Protein AF-A0A2S6QDC6-F1 (afdb_monomer_lite)

Secondary structure (DSSP, 8-state):
-PPPPHHHHHHHHHHHHHHHHTTPPPP-GGG-------PPPTT--HHHHHHHHHHHHHHTT----GGG-TT-----

Structure (mmCIF, N/CA/C/O backbone):
data_AF-A0A2S6QDC6-F1
#
_entry.id   AF-A0A2S6QDC6-F1
#
loop_
_atom_site.group_PDB
_atom_site.id
_atom_site.type_symbol
_atom_site.label_atom_id
_atom_site.label_alt_id
_atom_site.label_comp_id
_atom_site.label_asym_id
_atom_site.label_entity_id
_atom_site.label_seq_id
_atom_site.pdbx_PDB_ins_code
_atom_site.Cartn_x
_atom_site.Cartn_y
_atom_site.Cartn_z
_atom_site.occupancy
_atom_site.B_iso_or_equiv
_atom_site.auth_seq_id
_atom_site.auth_comp_id
_atom_site.auth_asym_id
_atom_site.auth_atom_id
_atom_site.pdbx_PDB_model_num
ATOM 1 N N . MET A 1 1 ? -3.090 -15.028 -14.825 1.00 53.97 1 MET A N 1
ATOM 2 C CA . MET A 1 1 ? -2.724 -13.822 -14.054 1.00 53.97 1 MET A CA 1
ATOM 3 C C . MET A 1 1 ? -3.737 -13.694 -12.936 1.00 53.97 1 MET A C 1
ATOM 5 O O . MET A 1 1 ? -4.923 -13.711 -13.235 1.00 53.97 1 MET A O 1
ATOM 9 N N . THR A 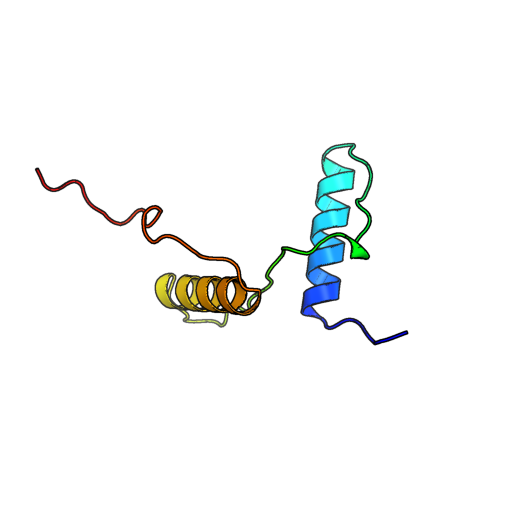1 2 ? -3.303 -13.668 -11.680 1.00 69.44 2 THR A N 1
ATOM 10 C CA . THR A 1 2 ? -4.205 -13.439 -10.542 1.00 69.44 2 THR A CA 1
ATOM 11 C C . THR A 1 2 ? -4.738 -12.011 -10.626 1.00 69.44 2 THR A C 1
ATOM 13 O O . THR A 1 2 ? -3.954 -11.088 -10.850 1.00 69.44 2 THR A O 1
ATOM 16 N N . GLU A 1 3 ? -6.051 -11.813 -10.498 1.00 82.50 3 GLU A N 1
ATOM 17 C CA . GLU A 1 3 ? -6.609 -10.459 -10.504 1.00 82.50 3 GLU A CA 1
ATOM 18 C C . GLU A 1 3 ? -6.071 -9.637 -9.326 1.00 82.50 3 GLU A C 1
ATOM 20 O O . GLU A 1 3 ? -6.002 -10.108 -8.190 1.00 82.50 3 GLU A O 1
ATOM 25 N N . LYS A 1 4 ? -5.693 -8.383 -9.600 1.00 81.88 4 LYS A N 1
ATOM 26 C CA . LYS A 1 4 ? -5.230 -7.447 -8.571 1.00 81.88 4 LYS A CA 1
ATOM 27 C C . LYS A 1 4 ? -6.421 -6.888 -7.796 1.00 81.88 4 LYS A C 1
ATOM 29 O O . LYS A 1 4 ? -7.370 -6.362 -8.387 1.00 81.88 4 LYS A O 1
ATOM 34 N N . THR A 1 5 ? -6.331 -6.909 -6.468 1.00 87.06 5 THR A N 1
ATOM 35 C CA . THR A 1 5 ? -7.325 -6.264 -5.598 1.00 87.06 5 THR A CA 1
ATOM 36 C C . THR A 1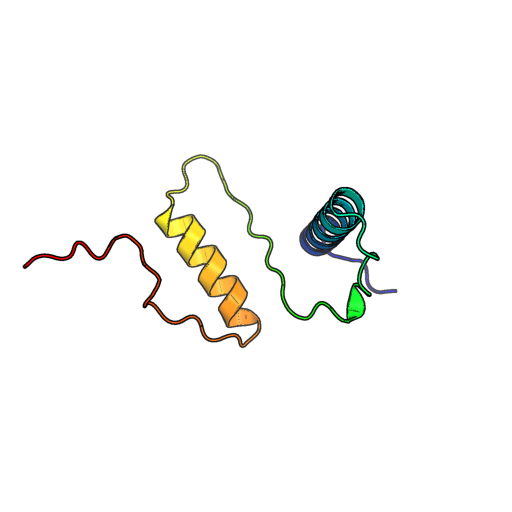 5 ? -7.437 -4.762 -5.916 1.00 87.06 5 THR A C 1
ATOM 38 O O . THR A 1 5 ? -6.473 -4.157 -6.404 1.00 87.06 5 THR A O 1
ATOM 41 N N . PRO A 1 6 ? -8.589 -4.112 -5.663 1.00 88.56 6 PRO A N 1
ATOM 42 C CA . PRO A 1 6 ? -8.725 -2.660 -5.822 1.00 88.56 6 PRO A CA 1
ATOM 43 C C . PRO A 1 6 ? -7.649 -1.863 -5.067 1.00 88.56 6 PRO A C 1
ATOM 45 O O . PRO A 1 6 ? -7.090 -0.912 -5.607 1.00 88.56 6 PRO A O 1
ATOM 48 N N . GLN A 1 7 ? -7.304 -2.296 -3.853 1.00 85.38 7 GLN A N 1
ATOM 49 C CA . GLN A 1 7 ? -6.259 -1.708 -3.015 1.00 85.38 7 GLN A CA 1
ATOM 50 C C . GLN A 1 7 ? -4.894 -1.784 -3.696 1.00 85.38 7 GLN A C 1
ATOM 52 O O . GLN A 1 7 ? -4.165 -0.795 -3.733 1.00 85.38 7 GLN A O 1
ATOM 57 N N . ARG A 1 8 ? -4.569 -2.938 -4.294 1.00 86.31 8 ARG A N 1
ATOM 58 C CA . ARG A 1 8 ? -3.311 -3.113 -5.016 1.00 86.31 8 ARG A CA 1
ATOM 59 C C . ARG A 1 8 ? -3.248 -2.237 -6.265 1.00 86.31 8 ARG A C 1
ATOM 61 O O . ARG A 1 8 ? -2.223 -1.609 -6.503 1.00 86.31 8 ARG A O 1
ATOM 68 N N . ARG A 1 9 ? -4.346 -2.137 -7.022 1.00 89.62 9 ARG A N 1
ATOM 69 C CA . ARG A 1 9 ? -4.436 -1.235 -8.185 1.00 89.62 9 ARG A CA 1
ATOM 70 C C . ARG A 1 9 ? -4.229 0.228 -7.792 1.00 89.62 9 ARG A C 1
ATOM 72 O O . ARG A 1 9 ? -3.505 0.939 -8.482 1.00 89.62 9 ARG A O 1
ATOM 79 N N . LEU A 1 10 ? -4.826 0.663 -6.680 1.00 90.12 10 LEU A N 1
ATOM 80 C CA . LEU A 1 10 ? -4.651 2.026 -6.177 1.00 90.12 10 LEU A CA 1
ATOM 81 C C . LEU A 1 10 ? -3.206 2.290 -5.735 1.00 90.12 10 LEU A C 1
ATOM 83 O O . LEU A 1 10 ? -2.644 3.314 -6.114 1.00 90.12 10 LEU A O 1
ATOM 87 N N . LEU A 1 11 ? -2.596 1.369 -4.982 1.00 89.06 11 LEU A N 1
ATOM 88 C CA . LEU A 1 11 ? -1.203 1.492 -4.546 1.00 89.06 11 LEU A CA 1
ATOM 89 C C . LEU A 1 11 ? -0.259 1.666 -5.742 1.00 89.06 11 LEU A C 1
ATOM 91 O O . LEU A 1 11 ? 0.532 2.605 -5.768 1.00 89.06 11 LEU A O 1
ATOM 95 N N . GLU A 1 12 ? -0.373 0.794 -6.745 1.00 91.06 12 GLU A N 1
ATOM 96 C CA . GLU A 1 12 ? 0.466 0.863 -7.943 1.00 91.06 12 GLU A CA 1
ATOM 97 C C . GLU A 1 12 ? 0.269 2.188 -8.690 1.00 91.06 12 GLU A C 1
ATOM 99 O O . GLU A 1 12 ? 1.251 2.840 -9.037 1.00 91.06 12 GLU A O 1
ATOM 104 N N . ALA A 1 13 ? -0.978 2.649 -8.851 1.00 92.25 13 ALA A N 1
ATOM 105 C CA . ALA A 1 13 ? -1.266 3.935 -9.483 1.00 92.25 13 ALA A CA 1
ATOM 106 C C . ALA A 1 13 ? -0.636 5.117 -8.724 1.00 92.25 13 ALA A C 1
ATOM 108 O O . ALA A 1 13 ? -0.024 5.990 -9.342 1.00 92.25 13 ALA A O 1
ATOM 109 N N . MET A 1 14 ? -0.736 5.138 -7.390 1.00 92.44 14 MET A N 1
ATOM 110 C CA . MET A 1 14 ? -0.137 6.193 -6.564 1.00 92.44 14 MET A CA 1
ATOM 111 C C . MET A 1 14 ? 1.391 6.198 -6.659 1.00 92.44 14 MET A C 1
ATOM 113 O O . MET A 1 14 ? 1.995 7.263 -6.794 1.00 92.44 14 MET A O 1
ATOM 117 N N . VAL A 1 15 ? 2.020 5.020 -6.636 1.00 91.00 15 VAL A N 1
ATOM 118 C CA . VAL A 1 15 ? 3.474 4.883 -6.790 1.00 91.00 15 VAL A CA 1
ATOM 119 C C . VAL A 1 15 ? 3.921 5.359 -8.174 1.00 91.00 15 VAL A C 1
ATOM 121 O O . VAL A 1 15 ? 4.888 6.116 -8.273 1.00 91.00 15 VAL A O 1
ATOM 124 N N . THR A 1 16 ? 3.201 4.982 -9.234 1.00 94.06 16 THR A N 1
ATOM 125 C CA . THR A 1 16 ? 3.476 5.434 -10.605 1.00 94.06 16 THR A CA 1
ATOM 126 C C . THR A 1 16 ? 3.378 6.952 -10.730 1.00 94.06 16 THR A C 1
ATOM 128 O O . THR A 1 16 ? 4.305 7.574 -11.246 1.00 94.06 16 THR A O 1
ATOM 131 N N . ILE A 1 17 ? 2.301 7.564 -10.225 1.00 95.56 17 ILE A N 1
ATOM 132 C CA . ILE A 1 17 ? 2.119 9.024 -10.259 1.00 95.56 17 ILE A CA 1
ATOM 133 C C . ILE A 1 17 ? 3.259 9.722 -9.510 1.00 95.56 17 ILE A C 1
ATOM 135 O O . ILE A 1 17 ? 3.841 10.676 -10.024 1.00 95.56 17 ILE A O 1
ATOM 139 N N . ASN A 1 18 ? 3.626 9.228 -8.324 1.00 93.12 18 ASN A N 1
ATOM 140 C CA . ASN A 1 18 ? 4.727 9.792 -7.551 1.00 93.12 18 ASN A CA 1
ATOM 141 C C . ASN A 1 18 ? 6.071 9.697 -8.294 1.00 93.12 18 ASN A C 1
ATOM 143 O O . ASN A 1 18 ? 6.844 10.653 -8.278 1.00 93.12 18 ASN A O 1
ATOM 147 N N . ALA A 1 19 ? 6.348 8.575 -8.964 1.00 94.06 19 ALA A N 1
ATOM 148 C CA . ALA A 1 19 ? 7.564 8.407 -9.756 1.00 94.06 19 ALA A CA 1
ATOM 149 C C . ALA A 1 19 ? 7.624 9.417 -10.916 1.00 94.06 19 ALA A C 1
ATOM 151 O O . ALA A 1 19 ? 8.614 10.139 -11.039 1.00 94.06 19 ALA A O 1
ATOM 152 N N . ILE A 1 20 ? 6.536 9.539 -11.687 1.00 95.31 20 ILE A N 1
ATOM 153 C CA . ILE A 1 20 ? 6.422 10.479 -12.813 1.00 95.31 20 ILE A CA 1
ATOM 154 C C . ILE A 1 20 ? 6.612 11.923 -12.341 1.00 95.31 20 ILE A C 1
ATOM 156 O O . ILE A 1 20 ? 7.447 12.641 -12.889 1.00 95.31 20 ILE A O 1
ATOM 160 N N . ASN A 1 21 ? 5.899 12.332 -11.288 1.00 96.19 21 ASN A N 1
ATOM 161 C CA . ASN A 1 21 ? 5.953 13.701 -10.767 1.00 96.19 21 ASN A CA 1
ATOM 162 C C . ASN A 1 21 ? 7.349 14.099 -10.269 1.00 96.19 21 ASN A C 1
ATOM 164 O O . ASN A 1 21 ? 7.682 15.280 -10.261 1.00 96.19 21 ASN A O 1
ATOM 168 N N . ASN A 1 22 ? 8.166 13.126 -9.860 1.00 95.81 22 ASN A N 1
ATOM 169 C CA . ASN A 1 22 ? 9.523 13.355 -9.370 1.00 95.81 22 ASN A CA 1
ATOM 170 C C . ASN A 1 22 ? 10.610 13.032 -10.411 1.00 95.81 22 ASN A C 1
ATOM 172 O O . ASN A 1 22 ? 11.788 13.001 -10.054 1.00 95.81 22 ASN A O 1
ATOM 176 N N . GLY A 1 23 ? 10.249 12.752 -11.670 1.00 95.81 23 GLY A N 1
ATOM 177 C CA . GLY A 1 23 ? 11.207 12.403 -12.727 1.00 95.81 23 GLY A CA 1
ATOM 178 C C . GLY A 1 23 ? 12.006 11.127 -12.436 1.00 95.81 23 GLY A C 1
ATOM 179 O O . GLY A 1 23 ? 13.146 10.990 -12.877 1.00 95.81 23 GLY A O 1
ATOM 180 N N . ARG A 1 24 ? 11.438 10.203 -11.652 1.00 95.06 24 ARG A N 1
ATOM 181 C CA . ARG A 1 24 ? 12.056 8.925 -11.282 1.00 95.06 24 ARG A CA 1
ATOM 182 C C . ARG A 1 24 ? 11.474 7.793 -12.133 1.00 95.06 24 ARG A C 1
ATOM 184 O O . ARG A 1 24 ? 10.305 7.858 -12.513 1.00 95.06 24 ARG A O 1
ATOM 191 N N . PRO A 1 25 ? 12.250 6.732 -12.413 1.00 94.94 25 PRO A N 1
ATOM 192 C CA . PRO A 1 25 ? 11.708 5.550 -13.068 1.00 94.94 25 PRO A CA 1
ATOM 193 C C . PRO A 1 25 ? 10.604 4.923 -12.210 1.00 94.94 25 PRO A C 1
ATOM 195 O O . PRO A 1 25 ? 10.721 4.851 -10.983 1.00 94.94 25 PRO A O 1
ATOM 198 N N . VAL A 1 26 ? 9.536 4.459 -12.864 1.00 93.50 26 VAL A N 1
ATOM 199 C CA . VAL A 1 26 ? 8.480 3.686 -12.202 1.00 93.50 26 VAL A CA 1
ATOM 200 C C . VAL A 1 26 ? 9.103 2.381 -11.693 1.00 93.50 26 VAL A C 1
ATOM 202 O O . VAL A 1 26 ? 9.737 1.677 -12.483 1.00 93.50 26 VAL A O 1
ATOM 205 N N . PRO A 1 27 ? 8.981 2.060 -10.394 1.00 89.56 27 PRO A N 1
ATOM 206 C CA . PRO A 1 27 ? 9.566 0.846 -9.848 1.00 89.56 27 PRO A CA 1
ATOM 207 C C . PRO A 1 27 ? 8.854 -0.401 -10.380 1.00 89.56 27 PRO A C 1
ATOM 209 O O . PRO A 1 27 ? 7.687 -0.364 -10.769 1.00 89.56 27 PRO A O 1
ATOM 212 N N . ASP A 1 28 ? 9.566 -1.523 -10.341 1.00 90.44 28 ASP A N 1
ATOM 213 C CA . ASP A 1 28 ? 8.986 -2.845 -10.549 1.00 90.44 28 ASP A CA 1
ATOM 214 C C . ASP A 1 28 ? 7.990 -3.142 -9.418 1.00 90.44 28 ASP A C 1
ATOM 216 O O . ASP A 1 28 ? 8.381 -3.329 -8.262 1.00 90.44 28 ASP A O 1
ATOM 220 N N . MET A 1 29 ? 6.696 -3.131 -9.747 1.00 87.81 29 MET A N 1
ATOM 221 C CA . MET A 1 29 ? 5.627 -3.251 -8.758 1.00 87.81 29 MET A CA 1
ATOM 222 C C . MET A 1 29 ? 5.686 -4.591 -8.027 1.00 87.81 29 MET A C 1
ATOM 224 O O . MET A 1 29 ? 5.392 -4.637 -6.833 1.00 87.81 29 MET A O 1
ATOM 228 N N . ASP A 1 30 ? 6.130 -5.665 -8.679 1.00 85.50 30 ASP A N 1
ATOM 229 C CA . ASP A 1 30 ? 6.199 -6.995 -8.064 1.00 85.50 30 ASP A CA 1
ATOM 230 C C . ASP A 1 30 ? 7.274 -7.074 -6.967 1.00 85.50 30 ASP A C 1
ATOM 232 O O . ASP A 1 30 ? 7.216 -7.942 -6.098 1.00 85.50 30 ASP A O 1
ATOM 236 N N . LYS A 1 31 ? 8.209 -6.114 -6.945 1.00 82.81 31 LYS A N 1
ATOM 237 C CA . LYS A 1 31 ? 9.225 -5.952 -5.891 1.00 82.81 31 LYS A CA 1
ATOM 238 C C . LYS A 1 31 ? 8.783 -5.027 -4.758 1.00 82.81 31 LYS A C 1
ATOM 240 O O . LYS A 1 31 ? 9.532 -4.818 -3.803 1.00 82.81 31 LYS A O 1
ATOM 245 N N . ILE A 1 32 ? 7.582 -4.455 -4.834 1.00 78.75 32 ILE A N 1
ATOM 246 C CA . ILE A 1 32 ? 7.004 -3.671 -3.741 1.00 78.75 32 ILE A CA 1
ATOM 247 C C . ILE A 1 32 ? 6.390 -4.640 -2.733 1.00 78.75 32 ILE A C 1
ATOM 249 O O . ILE A 1 32 ? 5.224 -5.024 -2.845 1.00 78.75 32 ILE A O 1
ATOM 253 N N . HIS A 1 33 ? 7.208 -5.005 -1.747 1.00 68.44 33 HIS A N 1
ATOM 254 C CA . HIS A 1 33 ? 6.822 -5.828 -0.600 1.00 68.44 33 HIS A CA 1
ATOM 255 C C . HIS A 1 33 ? 6.138 -5.026 0.520 1.00 68.44 33 HIS A C 1
ATOM 257 O O . HIS A 1 33 ? 5.562 -5.624 1.419 1.00 68.44 33 HIS A O 1
ATOM 263 N N . GLY A 1 34 ? 6.203 -3.690 0.480 1.00 67.88 34 GLY A N 1
ATOM 264 C CA . GLY A 1 34 ? 5.606 -2.805 1.483 1.00 67.88 34 GLY A CA 1
ATOM 265 C C . GLY A 1 34 ? 4.729 -1.733 0.843 1.00 67.88 34 GLY A C 1
ATOM 266 O O . GLY A 1 34 ? 5.164 -1.034 -0.071 1.00 67.88 34 GLY A O 1
ATOM 267 N N . GLY A 1 35 ? 3.495 -1.606 1.329 1.00 74.38 35 GLY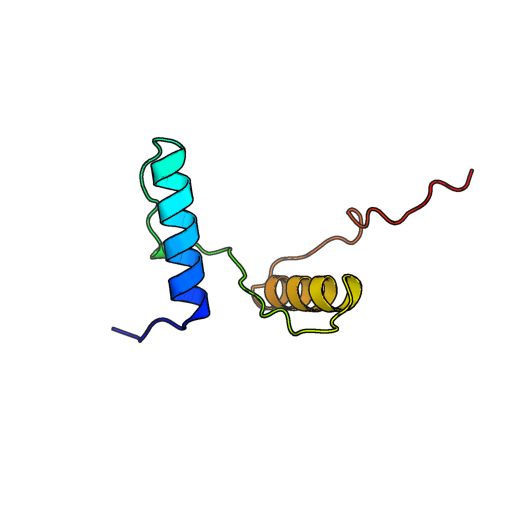 A N 1
ATOM 268 C CA . GLY A 1 35 ? 2.539 -0.588 0.902 1.00 74.38 35 GLY A CA 1
ATOM 269 C C . GLY A 1 35 ? 1.116 -0.967 1.297 1.00 74.38 35 GLY A C 1
ATOM 270 O O . GLY A 1 35 ? 0.598 -1.993 0.864 1.00 74.38 35 GLY A O 1
ATOM 271 N N . TRP A 1 36 ? 0.474 -0.119 2.098 1.00 79.56 36 TRP A N 1
ATOM 272 C CA . TRP A 1 36 ? -0.823 -0.421 2.701 1.00 79.56 36 TRP A CA 1
ATOM 273 C C . TRP A 1 36 ? -1.851 0.622 2.304 1.00 79.56 36 TRP A C 1
ATOM 275 O O . TRP A 1 36 ? -1.633 1.825 2.438 1.00 79.56 36 TRP A O 1
ATOM 285 N N . VAL A 1 37 ? -2.995 0.143 1.832 1.00 82.12 37 VAL A N 1
ATOM 286 C CA . VAL A 1 37 ? -4.156 0.973 1.530 1.00 82.12 37 VAL A CA 1
ATOM 287 C C . VAL A 1 37 ? -5.268 0.536 2.466 1.00 82.12 37 VAL A C 1
ATOM 289 O O . VAL A 1 37 ? -5.750 -0.592 2.376 1.00 82.12 37 VAL A O 1
ATOM 292 N N . THR A 1 38 ? -5.682 1.434 3.356 1.00 82.44 38 THR A N 1
ATOM 293 C CA . THR A 1 38 ? -6.816 1.208 4.254 1.00 82.44 38 THR A CA 1
ATOM 294 C C . THR A 1 38 ? -7.975 2.123 3.886 1.00 82.44 38 THR A C 1
ATOM 296 O O . THR A 1 38 ? -7.782 3.284 3.521 1.00 82.44 38 THR A O 1
ATOM 299 N N . SER A 1 39 ? -9.193 1.592 3.946 1.00 83.69 39 SER A N 1
ATOM 300 C CA . SER A 1 39 ? -10.400 2.370 3.686 1.00 83.69 39 SER A CA 1
ATOM 301 C C . SER A 1 39 ? -10.747 3.222 4.903 1.00 83.69 39 SER A C 1
ATOM 303 O O . SER A 1 39 ? -10.874 2.708 6.017 1.00 83.69 39 SER A O 1
ATOM 305 N N . VAL A 1 40 ? -10.952 4.517 4.668 1.00 86.56 40 VAL A N 1
ATOM 306 C CA . VAL A 1 40 ? -11.461 5.459 5.667 1.00 86.56 40 VAL A CA 1
ATOM 307 C C . VAL A 1 40 ? -12.948 5.673 5.417 1.00 86.56 40 VAL A C 1
ATOM 309 O O . VAL A 1 40 ? -13.344 6.101 4.334 1.00 86.56 40 VAL A O 1
ATOM 312 N N . LEU A 1 41 ? -13.770 5.359 6.413 1.00 88.12 41 LEU A N 1
ATOM 313 C CA . LEU A 1 41 ? -15.211 5.585 6.385 1.00 88.12 41 LEU A CA 1
ATOM 314 C C . LEU A 1 41 ? -15.562 6.929 7.044 1.00 88.12 41 LEU A C 1
ATOM 316 O O . LEU A 1 41 ? -14.849 7.376 7.949 1.00 88.12 41 LEU A O 1
ATOM 320 N N . PRO A 1 42 ? -16.672 7.571 6.636 1.00 92.25 42 PRO A N 1
ATOM 321 C CA . PRO A 1 42 ? -17.174 8.760 7.313 1.00 92.25 42 PRO A CA 1
ATOM 322 C C . PRO A 1 42 ? -17.379 8.512 8.812 1.00 92.25 42 PRO A C 1
ATOM 324 O O . PRO A 1 42 ? -17.882 7.464 9.210 1.00 92.25 42 PRO A O 1
ATOM 327 N N . GLY A 1 43 ? -16.991 9.483 9.640 1.00 92.38 43 GLY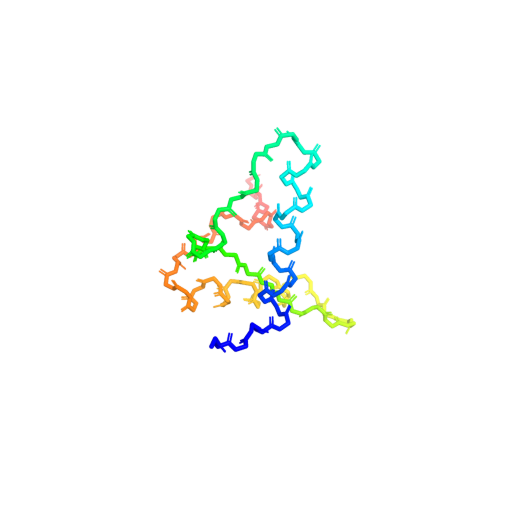 A N 1
ATOM 328 C CA . GLY A 1 43 ? -17.144 9.408 11.097 1.00 92.38 43 GLY A CA 1
ATOM 329 C C . GLY A 1 43 ? -16.040 8.643 11.833 1.00 92.38 43 GLY A C 1
ATOM 330 O O . GLY A 1 43 ? -16.034 8.663 13.059 1.00 92.38 43 GLY A O 1
ATOM 331 N N . GLN A 1 44 ? -15.083 8.026 11.130 1.00 91.69 44 GLN A N 1
ATOM 332 C CA . GLN A 1 44 ? -13.939 7.402 11.795 1.00 91.69 44 GLN A CA 1
ATOM 333 C C . GLN A 1 44 ? -12.994 8.439 12.412 1.00 91.69 44 GLN A C 1
ATOM 335 O O . GLN A 1 44 ? -12.582 9.409 11.771 1.00 91.69 44 GLN A O 1
ATOM 340 N N . SER A 1 45 ? -12.596 8.182 13.653 1.00 92.62 45 SER A N 1
ATOM 341 C CA . SER A 1 45 ? -11.559 8.924 14.358 1.00 92.62 45 SER A CA 1
ATOM 342 C C . SER A 1 45 ? -10.167 8.635 13.792 1.00 92.62 45 SER A C 1
ATOM 344 O O . SER A 1 45 ? -9.899 7.592 13.188 1.00 92.62 45 SER A O 1
ATOM 346 N N . ARG A 1 46 ? -9.229 9.555 14.043 1.00 87.75 46 ARG A N 1
ATOM 347 C CA . ARG A 1 46 ? -7.819 9.378 13.659 1.00 87.75 46 ARG A CA 1
ATOM 348 C C . ARG A 1 46 ? -7.207 8.133 14.301 1.00 87.75 46 ARG A C 1
ATOM 350 O O . ARG A 1 46 ? -6.412 7.455 13.662 1.00 87.75 46 ARG A O 1
ATOM 357 N N . GLN A 1 47 ? -7.595 7.825 15.535 1.00 88.44 47 GLN A N 1
ATOM 358 C CA . GLN A 1 47 ? -7.123 6.669 16.291 1.00 88.44 47 GLN A CA 1
ATOM 359 C C . GLN A 1 47 ? -7.580 5.357 15.649 1.00 88.44 47 GLN A C 1
ATOM 361 O O . GLN A 1 47 ? -6.776 4.444 15.493 1.00 88.44 47 GLN A O 1
ATOM 366 N N . GLU A 1 48 ? -8.837 5.276 15.207 1.00 89.12 48 GLU A N 1
ATOM 367 C CA . GLU A 1 48 ? -9.349 4.093 14.504 1.00 89.12 48 GLU A CA 1
ATOM 368 C C . GLU A 1 48 ? -8.667 3.897 13.149 1.00 89.12 48 GLU A C 1
ATOM 370 O O . GLU A 1 48 ? -8.343 2.772 12.773 1.00 89.12 48 GLU A O 1
ATOM 375 N N . ILE A 1 49 ? -8.423 4.986 12.415 1.00 89.06 49 ILE A N 1
ATOM 376 C CA . ILE A 1 49 ? -7.689 4.937 11.145 1.00 89.06 49 ILE A CA 1
ATOM 377 C C . ILE A 1 49 ? -6.249 4.464 11.384 1.00 89.06 49 ILE A C 1
ATOM 379 O O . ILE A 1 49 ? -5.775 3.570 10.684 1.00 89.06 49 ILE A O 1
ATOM 383 N N . ALA A 1 50 ? -5.573 5.016 12.396 1.00 87.69 50 ALA A N 1
ATOM 384 C CA . ALA A 1 50 ? -4.214 4.627 12.762 1.00 87.69 50 ALA A CA 1
ATOM 385 C C . ALA A 1 50 ? -4.134 3.154 13.184 1.00 87.69 50 ALA A C 1
ATOM 387 O O . ALA A 1 50 ? -3.253 2.441 12.713 1.00 87.69 50 ALA A O 1
ATOM 388 N N . SER A 1 51 ? -5.080 2.672 13.997 1.00 88.69 51 SER A N 1
ATOM 389 C CA . SER A 1 51 ? -5.137 1.262 14.397 1.00 88.69 51 SER A CA 1
ATOM 390 C C . SER A 1 51 ? -5.274 0.346 13.182 1.00 88.69 51 SER A C 1
ATOM 392 O O . SER A 1 51 ? -4.474 -0.568 13.023 1.00 88.69 51 SER A O 1
ATOM 394 N N . LYS A 1 52 ? -6.205 0.646 12.264 1.00 88.00 52 LYS A N 1
ATOM 395 C CA . LYS A 1 52 ? -6.386 -0.135 11.028 1.00 88.00 52 LYS A CA 1
ATOM 396 C C . LYS A 1 52 ? -5.123 -0.178 10.170 1.00 88.00 52 LYS A C 1
ATOM 398 O O . LYS A 1 52 ? -4.836 -1.199 9.552 1.00 88.00 52 LYS A O 1
ATOM 403 N N . LEU A 1 53 ? -4.393 0.934 10.093 1.00 85.88 53 LEU A N 1
ATOM 404 C CA . LEU A 1 53 ? -3.140 0.993 9.349 1.00 85.88 53 LEU A CA 1
ATOM 405 C C . LEU A 1 53 ? -2.058 0.138 10.022 1.00 85.88 53 LEU A C 1
ATOM 407 O O . LEU A 1 53 ? -1.395 -0.639 9.344 1.00 85.88 53 LEU A O 1
ATOM 411 N N . ILE A 1 54 ? -1.916 0.238 11.346 1.00 86.88 54 ILE A N 1
ATOM 412 C CA . ILE A 1 54 ? -0.968 -0.570 12.125 1.00 86.88 54 ILE A CA 1
ATOM 413 C C . ILE A 1 54 ? -1.269 -2.063 11.966 1.00 86.88 54 ILE A C 1
ATOM 415 O O . ILE A 1 54 ? -0.341 -2.851 11.793 1.00 86.88 54 ILE A O 1
ATOM 419 N N . ASP A 1 55 ? -2.541 -2.453 11.994 1.00 86.31 55 ASP A N 1
ATOM 420 C CA . ASP A 1 55 ? -2.951 -3.848 11.828 1.00 86.31 55 ASP A CA 1
ATOM 421 C C . ASP A 1 55 ? -2.622 -4.370 10.423 1.00 86.31 55 ASP A C 1
ATOM 423 O O . ASP A 1 55 ? -2.096 -5.475 10.292 1.00 86.31 55 ASP A O 1
ATOM 427 N N . ALA A 1 56 ? -2.838 -3.558 9.380 1.00 83.25 56 ALA A N 1
ATOM 428 C CA . ALA A 1 56 ? -2.447 -3.901 8.012 1.00 83.25 56 ALA A CA 1
ATOM 429 C C . ALA A 1 56 ? -0.923 -4.064 7.866 1.00 83.25 56 ALA A C 1
ATOM 431 O O . ALA A 1 56 ? -0.468 -5.005 7.226 1.00 83.25 56 ALA A O 1
ATOM 432 N N . ILE A 1 57 ? -0.136 -3.195 8.509 1.00 84.31 57 ILE A N 1
ATOM 433 C CA . ILE A 1 57 ? 1.332 -3.281 8.515 1.00 84.31 57 ILE A CA 1
ATOM 434 C C . ILE A 1 57 ? 1.807 -4.560 9.219 1.00 84.31 57 ILE A C 1
ATOM 436 O O . ILE A 1 57 ? 2.670 -5.277 8.711 1.00 84.31 57 ILE A O 1
ATOM 440 N N . LYS A 1 58 ? 1.227 -4.869 10.384 1.00 84.38 58 LYS A N 1
ATOM 441 C CA . LYS A 1 58 ? 1.572 -6.064 11.167 1.00 84.38 58 LYS A CA 1
ATOM 442 C C . LYS A 1 58 ? 1.195 -7.364 10.461 1.00 84.38 58 LYS A C 1
ATOM 444 O O . LYS A 1 58 ? 1.922 -8.343 10.608 1.00 84.38 58 LYS A O 1
ATOM 449 N N . ALA A 1 59 ? 0.091 -7.386 9.711 1.00 81.69 59 ALA A N 1
ATOM 450 C CA . ALA A 1 59 ? -0.330 -8.554 8.934 1.00 81.69 59 ALA A CA 1
ATOM 451 C C . ALA A 1 59 ? 0.720 -8.977 7.890 1.00 81.69 59 ALA A C 1
ATOM 453 O O . ALA A 1 59 ? 0.853 -10.166 7.609 1.00 81.69 59 ALA A O 1
ATOM 454 N N . ASP A 1 60 ? 1.523 -8.026 7.408 1.00 76.38 60 ASP A N 1
ATOM 455 C CA . ASP A 1 60 ? 2.632 -8.270 6.480 1.00 76.38 60 ASP A CA 1
ATOM 456 C C . ASP A 1 60 ? 3.956 -8.611 7.196 1.00 76.38 60 ASP A C 1
ATOM 458 O O . ASP A 1 60 ? 5.020 -8.656 6.580 1.00 76.38 60 ASP A O 1
ATOM 462 N N . GLY A 1 61 ? 3.917 -8.854 8.512 1.00 79.88 61 GLY A N 1
ATOM 463 C CA . GLY A 1 61 ? 5.079 -9.249 9.312 1.00 79.88 61 GLY A CA 1
ATOM 464 C C . GLY A 1 61 ? 6.010 -8.096 9.695 1.00 79.88 61 GLY A C 1
ATOM 465 O O . GLY A 1 61 ? 7.104 -8.338 10.208 1.00 79.88 61 GLY A O 1
ATOM 466 N N . VAL A 1 62 ? 5.598 -6.844 9.474 1.00 82.62 62 VAL A N 1
ATOM 467 C CA . VAL A 1 62 ? 6.383 -5.658 9.835 1.00 82.62 62 VAL A CA 1
ATOM 468 C C . VAL A 1 62 ? 6.064 -5.226 11.269 1.00 82.62 62 VAL A C 1
ATOM 470 O O . VAL A 1 62 ? 4.916 -4.960 11.629 1.00 82.62 62 VAL A O 1
ATOM 473 N N . THR A 1 63 ? 7.097 -5.110 12.104 1.00 81.69 63 THR A N 1
ATOM 474 C CA . THR A 1 63 ? 6.958 -4.632 13.486 1.00 81.69 63 THR A CA 1
ATOM 475 C C . THR A 1 63 ? 6.831 -3.110 13.521 1.00 81.69 63 THR A C 1
ATOM 477 O O . THR A 1 63 ? 7.744 -2.399 13.110 1.00 81.69 63 THR A O 1
ATOM 480 N N . VAL A 1 64 ? 5.724 -2.605 14.073 1.00 77.50 64 VAL A N 1
ATOM 481 C CA . VAL A 1 64 ? 5.507 -1.166 14.304 1.00 77.50 64 VAL A CA 1
ATOM 482 C C . VAL A 1 64 ? 5.799 -0.829 15.766 1.00 77.50 64 VAL A C 1
ATOM 484 O O . VAL A 1 64 ? 5.084 -1.277 16.665 1.00 77.50 64 VAL A O 1
ATOM 487 N N . SER A 1 65 ? 6.844 -0.042 16.016 1.00 72.94 65 SER A N 1
ATOM 488 C CA . SER A 1 65 ? 7.184 0.486 17.343 1.00 72.94 65 SER A CA 1
ATOM 489 C C . SER A 1 65 ? 6.335 1.712 17.698 1.00 72.94 65 SER A C 1
ATOM 491 O O . SER A 1 65 ? 6.214 2.642 16.911 1.00 72.94 65 SER A O 1
ATOM 493 N N . ALA A 1 66 ? 5.786 1.745 18.916 1.00 58.53 66 ALA A N 1
ATOM 494 C CA . ALA A 1 66 ? 4.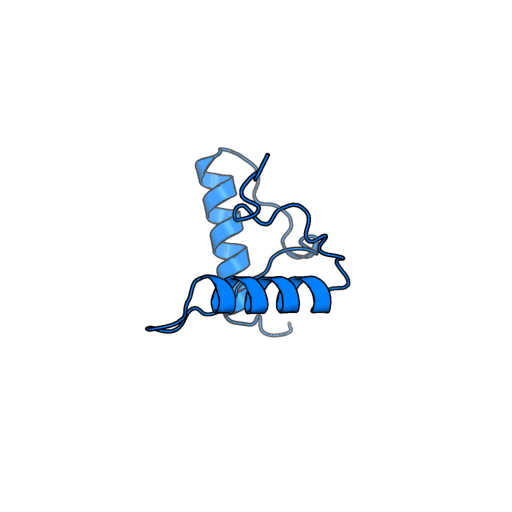886 2.799 19.409 1.00 58.53 66 ALA A CA 1
ATOM 495 C C . ALA A 1 66 ? 5.556 4.165 19.692 1.00 58.53 66 ALA A C 1
ATOM 497 O O . ALA A 1 66 ? 4.908 5.068 20.221 1.00 58.53 66 ALA A O 1
ATOM 498 N N . SER A 1 67 ? 6.843 4.319 19.376 1.00 53.66 67 SER A N 1
ATOM 499 C CA . SER A 1 67 ? 7.623 5.525 19.678 1.00 53.66 67 SER A CA 1
ATOM 500 C C . SER A 1 67 ? 7.227 6.747 18.838 1.00 53.66 67 SER A C 1
ATOM 502 O O . SER A 1 67 ? 7.535 7.861 19.242 1.00 53.66 67 SER A O 1
ATOM 504 N N . ASP A 1 68 ? 6.484 6.561 17.743 1.00 51.09 68 ASP A N 1
ATOM 505 C CA . ASP A 1 68 ? 6.043 7.633 16.835 1.00 51.09 68 ASP A CA 1
ATOM 506 C C . ASP A 1 68 ? 4.580 8.053 17.065 1.00 51.09 68 ASP A C 1
ATOM 508 O O . ASP A 1 68 ? 3.855 8.394 16.131 1.00 51.09 68 ASP A O 1
ATOM 512 N N . ASN A 1 69 ? 4.101 8.007 18.312 1.00 48.12 69 ASN A N 1
ATOM 513 C CA . ASN A 1 69 ? 2.804 8.583 18.656 1.00 48.12 69 ASN A CA 1
ATOM 514 C C . ASN A 1 69 ? 3.005 10.075 19.002 1.00 48.12 69 ASN A C 1
ATOM 516 O O . A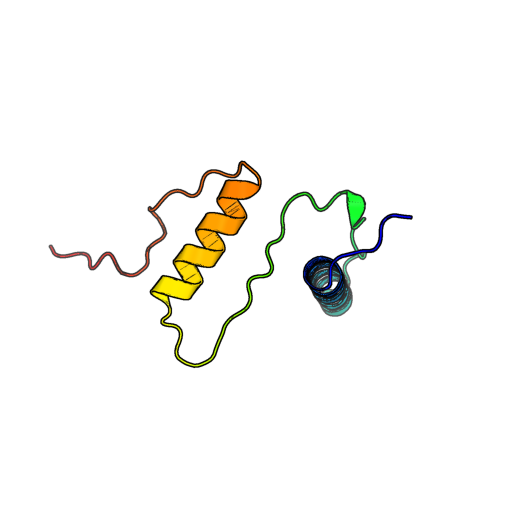SN A 1 69 ? 3.509 10.366 20.089 1.00 48.12 69 ASN A O 1
ATOM 520 N N . PRO A 1 70 ? 2.597 11.041 18.151 1.00 48.97 70 PRO A N 1
ATOM 521 C CA . PRO A 1 70 ? 2.822 12.475 18.387 1.00 48.97 70 PRO A CA 1
ATOM 522 C C . PRO A 1 70 ? 2.043 13.032 19.591 1.00 48.97 70 PRO A C 1
ATOM 524 O O . PRO A 1 70 ? 2.115 14.221 19.878 1.00 48.97 70 PRO A O 1
ATOM 527 N N . ASN A 1 71 ? 1.287 12.186 20.297 1.00 49.81 71 ASN A N 1
ATOM 528 C CA . ASN A 1 71 ? 0.479 12.559 21.452 1.00 49.81 71 ASN A CA 1
ATOM 529 C C . ASN A 1 71 ? 1.152 12.267 22.804 1.00 49.81 71 ASN A C 1
ATOM 531 O O . ASN A 1 71 ? 0.487 12.310 23.840 1.00 49.81 71 ASN A O 1
ATOM 535 N N . LYS A 1 72 ? 2.456 11.962 22.826 1.00 42.69 72 LYS A N 1
ATOM 536 C CA . LYS A 1 72 ? 3.224 11.962 24.072 1.00 42.69 72 LYS A CA 1
ATOM 537 C C . LYS A 1 72 ? 3.577 13.411 24.403 1.00 42.69 72 LYS A C 1
ATOM 539 O O . LYS A 1 72 ? 4.625 13.906 24.016 1.00 42.69 72 LYS A O 1
ATOM 544 N N . GLY A 1 73 ? 2.649 14.104 25.061 1.00 43.25 73 GLY A N 1
ATOM 545 C CA . GLY A 1 73 ? 2.959 15.373 25.703 1.00 43.25 73 GLY A CA 1
ATOM 546 C C . GLY A 1 73 ? 4.121 15.152 26.666 1.00 43.25 73 GLY A C 1
ATOM 547 O O . GLY A 1 73 ? 4.025 14.311 27.564 1.00 43.25 73 GLY A O 1
ATOM 548 N N . ASP A 1 74 ? 5.216 15.872 26.448 1.00 48.22 74 ASP A N 1
ATOM 549 C CA . ASP A 1 74 ? 6.334 15.952 27.378 1.00 48.22 74 ASP A CA 1
ATOM 550 C C . ASP A 1 74 ? 5.866 16.711 28.624 1.00 48.22 74 ASP A C 1
ATOM 552 O O . ASP A 1 74 ? 6.062 17.913 28.777 1.00 48.22 74 ASP A O 1
ATOM 556 N N . GLY A 1 75 ? 5.165 15.998 29.503 1.00 52.38 75 GLY A N 1
ATOM 557 C CA . GLY A 1 75 ? 4.901 16.441 30.860 1.00 52.38 75 GLY A CA 1
ATOM 558 C C . GLY A 1 75 ? 6.189 16.332 31.661 1.00 52.38 75 GLY A C 1
ATOM 559 O O . GLY A 1 75 ? 6.504 15.260 32.184 1.00 52.38 75 GLY A O 1
ATOM 560 N N . LYS A 1 76 ? 6.928 17.435 31.740 1.00 39.38 76 LYS A N 1
ATOM 561 C CA . LYS A 1 76 ? 7.914 17.667 32.788 1.00 39.38 76 LYS A CA 1
ATOM 562 C C . LYS A 1 76 ? 7.655 19.011 33.446 1.00 39.38 76 LYS A C 1
ATOM 564 O O . LYS A 1 76 ? 7.349 19.967 32.702 1.00 39.38 76 LYS A O 1
#

Foldseek 3Di:
DPDDDPFLVVQLVVQQVVCVVVVHDRDDSVPCLDDDDDDDDPPDDPVNVVVRRCVRCVVSVHDDDPPPDPPPPPDD

Radius of gyration: 15.95 Å; chains: 1; bounding box: 29×32×47 Å

Sequence (76 aa):
MTEKTPQRRLLEAMVTINAINNGRPVPDMDKIHGGWVTSVLPGQSRQEIASKLIDAIKADGVTVSASDNPNKGDGK

pLDDT: mean 80.65, std 15.11, range [39.38, 96.19]